Protein AF-A0A2W5YVI0-F1 (afdb_monomer_lite)

Sequence (100 aa):
MYRLHAAEVAEFQTRLEASLLRGVVSVRLTVLRGHAVECPDVASAIAYLIEEERSSRVREDAEEREMFEIQIRFNNGAKIDATFPMRAEAITFLRTFEKA

Secondary structure (DSSP, 8-state):
-----HHHHHHHHHHHHHHHS--EEEEEEEETTTEEEEESSHHHHHHHHHHHHHHHTTSTT--S---EEEEEEETTS-EEEEEESSHHHHHHHHHTTTT-

Foldseek 3Di:
DDPPPVVNVVVVVVVVVVLVPFAWQWKWKDWPPGDIDIDRALVRVLVVLVVVVVVVVVVVPPPDQIKIWIWTATPNRDIDIDIDSDSVVVNVVSVVNVVD

Radius of gyration: 19.16 Å; chains: 1; bounding box: 54×27×54 Å

pLDDT: mean 75.85, std 13.51, range [42.5, 91.44]

Structure (mmCIF, N/CA/C/O backbone):
data_AF-A0A2W5YVI0-F1
#
_entry.id   AF-A0A2W5YVI0-F1
#
loop_
_atom_site.group_PDB
_atom_site.id
_atom_site.type_symbol
_atom_site.label_atom_id
_atom_site.label_alt_id
_atom_site.label_comp_id
_atom_site.label_asym_id
_atom_site.label_entity_id
_atom_site.label_seq_id
_atom_site.pdbx_PDB_ins_code
_atom_site.Cartn_x
_atom_site.Cartn_y
_atom_site.Cartn_z
_atom_site.occupancy
_atom_site.B_iso_or_equiv
_atom_site.auth_seq_id
_atom_site.auth_comp_id
_atom_site.auth_asym_id
_atom_site.auth_atom_id
_atom_site.pdbx_PDB_model_num
ATOM 1 N N . MET A 1 1 ? -32.580 5.312 34.557 1.00 42.50 1 MET A N 1
ATOM 2 C CA . MET A 1 1 ? -32.429 6.743 34.214 1.00 42.50 1 MET A CA 1
ATOM 3 C C . MET A 1 1 ? -31.004 6.931 33.695 1.00 42.50 1 MET A C 1
ATOM 5 O O . MET A 1 1 ? -30.099 7.112 34.493 1.00 42.50 1 MET A O 1
ATOM 9 N N . TYR A 1 2 ? -30.771 6.749 32.391 1.00 51.16 2 TYR A N 1
ATOM 10 C CA . TYR A 1 2 ? -29.425 6.813 31.802 1.00 51.16 2 TYR A CA 1
ATOM 11 C C . TYR A 1 2 ? -29.099 8.262 31.425 1.00 51.16 2 TYR A C 1
ATOM 13 O O . TYR A 1 2 ? -29.469 8.725 30.350 1.00 51.16 2 TYR A O 1
ATOM 21 N N . ARG A 1 3 ? -28.434 8.997 32.322 1.00 57.62 3 ARG A N 1
ATOM 22 C CA . ARG A 1 3 ? -27.716 10.224 31.948 1.00 57.62 3 ARG A CA 1
ATOM 23 C C . ARG A 1 3 ? -26.345 9.800 31.428 1.00 57.62 3 ARG A C 1
ATOM 25 O O . ARG A 1 3 ? -25.386 9.786 32.182 1.00 57.62 3 ARG A O 1
ATOM 32 N N . LEU A 1 4 ? -26.283 9.401 30.159 1.00 60.25 4 LEU A N 1
ATOM 33 C CA . LEU A 1 4 ? -25.016 9.381 29.429 1.00 60.25 4 LEU A CA 1
ATOM 34 C C . LEU A 1 4 ? -24.502 10.821 29.418 1.00 60.25 4 LEU A C 1
ATOM 36 O O . LEU A 1 4 ? -25.182 11.712 28.897 1.00 60.25 4 LEU A O 1
ATOM 40 N N . HIS A 1 5 ? -23.368 11.078 30.069 1.00 71.44 5 HIS A N 1
ATOM 41 C CA . HIS A 1 5 ? -22.790 12.411 30.055 1.00 71.44 5 HIS A CA 1
ATOM 42 C C . HIS A 1 5 ? -22.356 12.706 28.619 1.00 71.44 5 HIS A C 1
ATOM 44 O O . HIS A 1 5 ? -21.670 11.903 27.996 1.00 71.44 5 HIS A O 1
ATOM 50 N N . ALA A 1 6 ? -22.762 13.853 28.070 1.00 72.25 6 ALA A N 1
ATOM 51 C CA . ALA A 1 6 ? -22.446 14.228 26.688 1.00 72.25 6 ALA A CA 1
ATOM 52 C C . ALA A 1 6 ? -20.936 14.135 26.374 1.00 72.25 6 ALA A C 1
ATOM 54 O O . ALA A 1 6 ? -20.562 13.834 25.246 1.00 72.25 6 ALA A O 1
ATOM 55 N N . ALA A 1 7 ? -20.084 14.319 27.389 1.00 77.31 7 ALA A N 1
ATOM 56 C CA . ALA A 1 7 ? -18.643 14.113 27.306 1.00 77.31 7 ALA A CA 1
ATOM 57 C C . ALA A 1 7 ? -18.246 12.652 27.019 1.00 77.31 7 ALA A C 1
ATOM 59 O O . ALA A 1 7 ? -17.380 12.423 26.185 1.00 77.31 7 ALA A O 1
ATOM 60 N N . GLU A 1 8 ? -18.899 11.669 27.643 1.00 77.81 8 GLU A N 1
ATOM 61 C CA . GLU A 1 8 ? -18.630 10.239 27.422 1.00 77.81 8 GLU A CA 1
ATOM 62 C C . GLU A 1 8 ? -19.085 9.799 26.024 1.00 77.81 8 GLU A C 1
ATOM 64 O O . GLU A 1 8 ? -18.419 9.002 25.369 1.00 77.81 8 GLU A O 1
ATOM 69 N N . VAL A 1 9 ? -20.199 10.357 25.536 1.00 81.19 9 VAL A N 1
ATOM 70 C CA . VAL A 1 9 ? -20.686 10.111 24.168 1.00 81.19 9 VAL A CA 1
ATOM 71 C C . VAL A 1 9 ? -19.743 10.726 23.133 1.00 81.19 9 VAL A C 1
ATOM 73 O O . VAL A 1 9 ? -19.424 10.071 22.144 1.00 81.19 9 VAL A O 1
ATOM 76 N N . ALA A 1 10 ? -19.266 11.950 23.370 1.00 80.62 10 A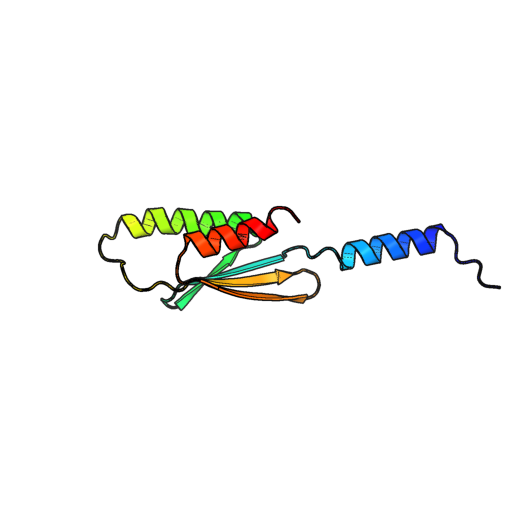LA A N 1
ATOM 77 C CA . ALA A 1 10 ? -18.303 12.612 22.494 1.00 80.62 10 ALA A CA 1
ATOM 78 C C . ALA A 1 10 ? -16.951 11.886 22.488 1.00 80.62 10 ALA A C 1
ATOM 80 O O . ALA A 1 10 ? -16.374 11.660 21.430 1.00 80.62 10 ALA A O 1
ATOM 81 N N . GLU A 1 11 ? -16.461 11.456 23.651 1.00 81.69 11 GLU A N 1
ATOM 82 C CA . GLU A 1 11 ? -15.233 10.669 23.751 1.00 81.69 11 GLU A CA 1
ATOM 83 C C . GLU A 1 11 ? -15.366 9.324 23.026 1.00 81.69 11 GLU A C 1
ATOM 85 O O . GLU A 1 11 ? -14.456 8.909 22.304 1.00 81.69 11 GLU A O 1
ATOM 90 N N . PHE A 1 12 ? -16.514 8.660 23.169 1.00 77.44 12 PHE A N 1
ATOM 91 C CA . PHE A 1 12 ? -16.808 7.437 22.437 1.00 77.44 12 PHE A CA 1
ATOM 92 C C . PHE A 1 12 ? -16.850 7.674 20.922 1.00 77.44 12 PHE A C 1
ATOM 94 O O . PHE A 1 12 ? -16.232 6.905 20.190 1.00 77.44 12 PHE A O 1
ATOM 101 N N . GLN A 1 13 ? -17.503 8.742 20.450 1.00 78.88 13 GLN A N 1
ATOM 102 C CA . GLN A 1 13 ? -17.513 9.119 19.031 1.00 78.88 13 GLN A CA 1
ATOM 103 C C . GLN A 1 13 ? -16.105 9.376 18.497 1.00 78.88 13 GLN A C 1
ATOM 105 O O . GLN A 1 13 ? -15.740 8.780 17.491 1.00 78.88 13 GLN A O 1
ATOM 110 N N . THR A 1 14 ? -15.281 10.153 19.202 1.00 79.38 14 THR A N 1
ATOM 111 C CA . THR A 1 14 ? -13.892 10.418 18.800 1.00 79.38 14 THR A CA 1
ATOM 112 C C . THR A 1 14 ? -13.073 9.132 18.709 1.00 79.38 14 THR A C 1
ATOM 114 O O . THR A 1 14 ? -12.317 8.937 17.760 1.00 79.38 14 THR A O 1
ATOM 117 N N . ARG A 1 15 ? -13.223 8.215 19.674 1.00 75.56 15 ARG A N 1
ATOM 118 C CA . ARG A 1 15 ? -12.540 6.911 19.640 1.00 75.56 15 ARG A CA 1
ATOM 119 C C . ARG A 1 15 ? -13.058 6.028 18.504 1.00 75.56 15 ARG A C 1
ATOM 121 O O . ARG A 1 15 ? -12.268 5.318 17.885 1.00 75.56 15 ARG A O 1
ATOM 128 N N . LEU A 1 16 ? -14.359 6.079 18.217 1.00 70.19 16 LEU A N 1
ATOM 129 C CA . LEU A 1 16 ? -14.972 5.350 17.111 1.00 70.19 16 LEU A CA 1
ATOM 130 C C . LEU A 1 16 ? -14.452 5.875 15.768 1.00 70.19 16 LEU A C 1
ATOM 132 O O . LEU A 1 16 ? -13.972 5.085 14.963 1.00 70.19 16 LEU A O 1
ATOM 136 N N . GLU A 1 17 ? -14.467 7.191 15.564 1.00 69.94 17 GLU A N 1
ATOM 137 C CA . GLU A 1 17 ? -13.924 7.868 14.384 1.00 69.94 17 GLU A CA 1
ATOM 138 C C . GLU A 1 17 ? -12.434 7.566 14.208 1.00 69.94 17 GLU A C 1
ATOM 140 O O . GLU A 1 17 ? -12.020 7.152 13.129 1.00 69.94 17 GLU A O 1
ATOM 145 N N . ALA A 1 18 ? -11.641 7.635 15.280 1.00 65.94 18 ALA A N 1
ATOM 146 C CA . ALA A 1 18 ? -10.230 7.256 15.254 1.00 65.94 18 ALA A CA 1
ATOM 147 C C . ALA A 1 18 ? -10.010 5.772 14.905 1.00 65.94 18 ALA A C 1
ATOM 149 O O . ALA A 1 18 ? -9.022 5.442 14.254 1.00 65.94 18 ALA A O 1
ATOM 150 N N . SER A 1 19 ? -10.923 4.873 15.295 1.00 62.03 19 SER A N 1
ATOM 151 C CA . SER A 1 19 ? -10.860 3.453 14.906 1.00 62.03 19 SER A CA 1
ATOM 152 C C . SER A 1 19 ? -11.304 3.197 13.459 1.00 62.03 19 SER A C 1
ATOM 154 O O . SER A 1 19 ? -10.884 2.218 12.835 1.00 62.03 19 SER A O 1
ATOM 156 N N . LEU A 1 20 ? -12.160 4.075 12.924 1.00 61.34 20 LEU A N 1
ATOM 157 C CA . LEU A 1 20 ? -12.652 4.035 11.548 1.00 61.34 20 LEU A CA 1
ATOM 158 C C . LEU A 1 20 ? -11.638 4.644 10.571 1.00 61.34 20 LEU A C 1
ATOM 160 O O . LEU A 1 20 ? -11.590 4.225 9.412 1.00 61.34 20 LEU A O 1
ATOM 164 N N . LEU A 1 21 ? -10.810 5.584 11.040 1.00 63.75 21 LEU A N 1
ATOM 165 C CA . LEU A 1 21 ? -9.677 6.133 10.303 1.00 63.75 21 LEU A CA 1
ATOM 166 C C . LEU A 1 21 ? -8.630 5.037 10.075 1.00 63.75 21 LEU A C 1
ATOM 168 O O . LEU A 1 21 ? -7.904 4.605 10.972 1.00 63.75 21 LEU A O 1
ATOM 172 N N . ARG A 1 22 ? -8.574 4.570 8.827 1.00 65.50 22 ARG A N 1
ATOM 173 C CA . ARG A 1 22 ? -7.638 3.547 8.361 1.00 65.50 22 ARG A CA 1
ATOM 174 C C . ARG A 1 22 ? -6.256 4.171 8.178 1.00 65.50 22 ARG A C 1
ATOM 176 O O . ARG A 1 22 ? -5.889 4.549 7.072 1.00 65.50 22 ARG A O 1
ATOM 183 N N . GLY A 1 23 ? -5.489 4.262 9.259 1.00 72.06 23 GLY A N 1
ATOM 184 C CA . GLY A 1 23 ? -4.086 4.668 9.192 1.00 72.06 23 GLY A CA 1
ATOM 185 C C . GLY A 1 23 ? -3.226 3.532 8.642 1.00 72.06 23 GLY A C 1
ATOM 186 O O . GLY A 1 23 ? -3.267 2.422 9.179 1.00 72.06 23 GLY A O 1
ATOM 187 N N . VAL A 1 24 ? -2.466 3.787 7.574 1.00 76.75 24 VAL A N 1
ATOM 188 C CA . VAL A 1 24 ? -1.474 2.835 7.046 1.00 76.75 24 VAL A CA 1
ATOM 189 C C . VAL A 1 24 ? -0.318 2.713 8.040 1.00 76.75 24 VAL A C 1
ATOM 191 O O . VAL A 1 24 ? 0.204 3.721 8.501 1.00 76.75 24 VAL A O 1
ATOM 194 N N . VAL A 1 25 ? 0.077 1.483 8.372 1.00 80.12 25 VAL A N 1
ATOM 195 C CA . VAL A 1 25 ? 1.147 1.186 9.350 1.00 80.12 25 VAL A CA 1
ATOM 196 C C . VAL A 1 25 ? 2.311 0.447 8.714 1.00 80.12 25 VAL A C 1
ATOM 198 O O . VAL A 1 25 ? 3.429 0.506 9.213 1.00 80.12 25 VAL A O 1
ATOM 201 N N . SER A 1 26 ? 2.053 -0.290 7.635 1.00 84.44 26 SER A N 1
ATOM 202 C CA . SER A 1 26 ? 3.125 -0.814 6.804 1.00 84.44 26 SER A CA 1
ATOM 203 C C . SER A 1 26 ? 2.667 -1.026 5.373 1.00 84.44 26 SER A C 1
ATOM 205 O O . SER A 1 26 ? 1.497 -1.316 5.099 1.00 84.44 26 SER A O 1
ATOM 207 N N . VAL A 1 27 ? 3.617 -0.885 4.457 1.00 85.00 27 VAL A N 1
ATOM 208 C CA . VAL A 1 27 ? 3.464 -1.228 3.048 1.00 85.00 27 VAL A CA 1
ATOM 209 C C . VAL A 1 27 ? 4.568 -2.210 2.701 1.00 85.00 27 VAL A C 1
ATOM 211 O O . VAL A 1 27 ? 5.746 -1.877 2.769 1.00 85.00 27 VAL A O 1
ATOM 214 N N . ARG A 1 28 ? 4.204 -3.432 2.332 1.00 86.31 28 ARG A N 1
ATOM 215 C CA . ARG A 1 28 ? 5.143 -4.421 1.810 1.00 86.31 28 ARG A CA 1
ATOM 216 C C . ARG A 1 28 ? 5.057 -4.429 0.294 1.00 86.31 28 ARG A C 1
ATOM 218 O O . ARG A 1 28 ? 3.986 -4.650 -0.261 1.00 86.31 28 ARG A O 1
ATOM 225 N N . LEU A 1 29 ? 6.194 -4.223 -0.348 1.00 82.00 29 LEU A N 1
ATOM 226 C CA . LEU A 1 29 ? 6.371 -4.311 -1.788 1.00 82.00 29 LEU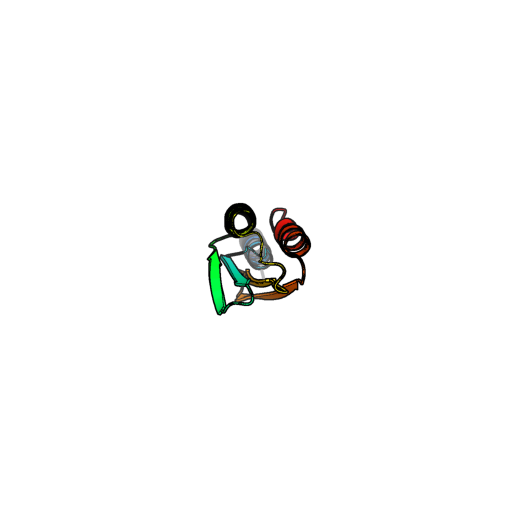 A CA 1
ATOM 227 C C . LEU A 1 29 ? 7.107 -5.608 -2.094 1.00 82.00 29 LEU A C 1
ATOM 229 O O . LEU A 1 29 ? 8.134 -5.880 -1.483 1.00 82.00 29 LEU A O 1
ATOM 233 N N . THR A 1 30 ? 6.598 -6.421 -3.009 1.00 79.25 30 THR A N 1
ATOM 234 C CA . THR A 1 30 ? 7.301 -7.600 -3.524 1.00 79.25 30 THR A CA 1
ATOM 235 C C . THR A 1 30 ? 7.379 -7.488 -5.035 1.00 79.25 30 THR A C 1
ATOM 237 O O . THR A 1 30 ? 6.363 -7.366 -5.714 1.00 79.25 30 THR A O 1
ATOM 240 N N . VAL A 1 31 ? 8.602 -7.479 -5.555 1.00 73.38 31 VAL A N 1
ATOM 241 C CA . VAL A 1 31 ? 8.864 -7.504 -6.998 1.00 73.38 31 VAL A CA 1
ATOM 242 C C . VAL A 1 31 ? 9.139 -8.957 -7.381 1.00 73.38 31 VAL A C 1
ATOM 244 O O . VAL A 1 31 ? 9.769 -9.684 -6.604 1.00 73.38 31 VAL A O 1
ATOM 247 N N . LEU A 1 32 ? 8.675 -9.405 -8.554 1.00 61.72 32 LEU A N 1
ATOM 248 C CA . LEU A 1 32 ? 8.910 -10.758 -9.085 1.00 61.72 32 LEU A CA 1
ATOM 249 C C . LEU A 1 32 ? 10.398 -11.040 -9.390 1.00 61.72 32 LEU A C 1
ATOM 251 O O . LEU A 1 32 ? 10.796 -11.177 -10.536 1.00 61.72 32 LEU A O 1
ATOM 255 N N . ARG A 1 33 ? 11.208 -11.158 -8.334 1.00 58.03 33 ARG A N 1
ATOM 256 C CA . ARG A 1 33 ? 12.499 -11.862 -8.204 1.00 58.03 33 ARG A CA 1
ATOM 257 C C . ARG A 1 33 ? 12.719 -12.341 -6.752 1.00 58.03 33 ARG A C 1
ATOM 259 O O . ARG A 1 33 ? 13.842 -12.627 -6.351 1.00 58.03 33 ARG A O 1
ATOM 266 N N . GLY A 1 34 ? 11.650 -12.401 -5.945 1.00 61.41 34 GLY A N 1
ATOM 267 C CA . GLY A 1 34 ? 11.682 -12.859 -4.549 1.00 61.41 34 GLY A CA 1
ATOM 268 C C . GLY A 1 34 ? 12.154 -11.818 -3.527 1.00 61.41 34 GLY A C 1
ATOM 269 O O . GLY A 1 34 ? 12.243 -12.133 -2.342 1.00 61.41 34 GLY A O 1
ATOM 270 N N . HIS A 1 35 ? 12.432 -10.583 -3.953 1.00 70.75 35 HIS A N 1
ATOM 271 C CA . HIS A 1 35 ? 12.782 -9.494 -3.046 1.00 70.75 35 HIS A CA 1
ATOM 272 C C . HIS A 1 35 ? 11.524 -8.774 -2.562 1.00 70.75 35 HIS A C 1
ATOM 274 O O . HIS A 1 35 ? 10.811 -8.136 -3.339 1.00 70.75 35 HIS A O 1
ATOM 280 N N . ALA A 1 36 ? 11.276 -8.888 -1.258 1.00 81.50 36 ALA A N 1
ATOM 281 C CA . ALA A 1 36 ? 10.254 -8.136 -0.554 1.00 81.50 36 ALA A CA 1
ATOM 282 C C . ALA A 1 36 ? 10.908 -7.039 0.293 1.00 81.50 36 ALA A C 1
ATOM 284 O O . ALA A 1 36 ? 11.855 -7.305 1.036 1.00 81.50 36 ALA A O 1
ATOM 285 N N . VAL A 1 37 ? 10.381 -5.823 0.203 1.00 86.25 37 VAL A N 1
ATOM 286 C CA . VAL A 1 37 ? 10.788 -4.678 1.018 1.00 86.25 37 VAL A CA 1
ATOM 287 C C . VAL A 1 37 ? 9.592 -4.218 1.832 1.00 86.25 37 VAL A C 1
ATOM 289 O O . VAL A 1 37 ? 8.484 -4.083 1.316 1.00 86.25 37 VAL A O 1
ATOM 292 N N . GLU A 1 38 ? 9.807 -4.013 3.128 1.00 89.12 38 GLU A N 1
ATOM 293 C CA . GLU A 1 38 ? 8.792 -3.493 4.037 1.00 89.12 38 GLU A CA 1
ATOM 294 C C . GLU A 1 38 ? 9.093 -2.024 4.331 1.00 89.12 38 GLU A C 1
ATOM 296 O O . GLU A 1 38 ? 10.155 -1.679 4.848 1.00 89.12 38 GLU A O 1
ATOM 301 N N . CYS A 1 39 ? 8.156 -1.162 3.957 1.00 87.31 39 CYS A N 1
ATOM 302 C CA . CYS A 1 39 ? 8.205 0.275 4.156 1.00 87.31 39 CYS A CA 1
ATOM 303 C C . CYS A 1 39 ? 7.267 0.668 5.311 1.00 87.31 39 CYS A C 1
ATOM 305 O O . CYS A 1 39 ? 6.181 0.089 5.445 1.00 87.31 39 CYS A O 1
ATOM 307 N N . PRO A 1 40 ? 7.650 1.659 6.134 1.00 85.19 40 PRO A N 1
ATOM 308 C CA . PRO A 1 40 ? 6.843 2.099 7.274 1.00 85.19 40 PRO A CA 1
ATOM 309 C C . PRO A 1 40 ? 5.578 2.861 6.855 1.00 85.19 40 PRO A C 1
ATOM 311 O O . PRO A 1 40 ? 4.598 2.886 7.592 1.00 85.19 40 PRO A O 1
ATOM 314 N N . ASP A 1 41 ? 5.579 3.463 5.668 1.00 84.62 41 ASP A N 1
ATOM 315 C CA . ASP A 1 41 ? 4.480 4.276 5.162 1.00 84.62 41 ASP A CA 1
ATOM 316 C C . ASP A 1 41 ? 4.436 4.283 3.624 1.00 84.62 41 ASP A C 1
ATOM 318 O O . ASP A 1 41 ? 5.314 3.753 2.932 1.00 84.62 41 ASP A O 1
ATOM 322 N N . VAL A 1 42 ? 3.371 4.888 3.095 1.00 86.38 42 VAL A N 1
ATOM 323 C CA . VAL A 1 42 ? 3.094 5.004 1.658 1.00 86.38 42 VAL A CA 1
ATOM 324 C C . VAL A 1 42 ? 4.146 5.847 0.933 1.00 86.38 42 VAL A C 1
ATOM 326 O O . VAL A 1 42 ? 4.555 5.483 -0.169 1.00 86.38 42 VAL A O 1
ATOM 329 N N . ALA A 1 43 ? 4.617 6.939 1.539 1.00 87.56 43 ALA A N 1
ATOM 330 C CA . ALA A 1 43 ? 5.580 7.841 0.910 1.00 87.56 43 ALA A CA 1
ATOM 331 C C . ALA A 1 43 ? 6.937 7.149 0.717 1.00 87.56 43 ALA A C 1
ATOM 333 O O . ALA A 1 43 ? 7.527 7.211 -0.362 1.00 87.56 43 ALA A O 1
ATOM 334 N N . SER A 1 44 ? 7.383 6.412 1.733 1.00 87.69 44 SER A N 1
ATOM 335 C CA . SER A 1 44 ? 8.589 5.586 1.708 1.00 87.69 44 SER A CA 1
ATOM 336 C C . SER A 1 44 ? 8.499 4.482 0.648 1.00 87.69 44 SER A C 1
ATOM 338 O O . SER A 1 44 ? 9.465 4.234 -0.071 1.00 87.69 44 SER A O 1
ATOM 340 N N . ALA A 1 45 ? 7.328 3.854 0.494 1.00 87.62 45 ALA A N 1
ATOM 341 C CA . ALA A 1 45 ? 7.089 2.852 -0.546 1.00 87.62 45 ALA A CA 1
ATOM 342 C C . ALA A 1 45 ? 7.152 3.448 -1.965 1.00 87.62 45 ALA A C 1
ATOM 344 O O . ALA A 1 45 ? 7.755 2.861 -2.864 1.00 87.62 45 ALA A O 1
ATOM 345 N N . ILE A 1 46 ? 6.571 4.633 -2.172 1.00 88.75 46 ILE A N 1
ATOM 346 C CA . ILE A 1 46 ? 6.645 5.346 -3.456 1.00 88.75 46 ILE A CA 1
ATOM 347 C C . ILE A 1 46 ? 8.092 5.748 -3.766 1.00 88.75 46 ILE A C 1
ATOM 349 O O . ILE A 1 46 ? 8.546 5.542 -4.892 1.00 88.75 46 ILE A O 1
ATOM 353 N N . ALA A 1 47 ? 8.821 6.289 -2.785 1.00 88.94 47 ALA A N 1
ATOM 354 C CA . ALA A 1 47 ? 10.226 6.654 -2.942 1.00 88.94 47 ALA A CA 1
ATOM 355 C C . ALA A 1 47 ? 11.073 5.443 -3.356 1.00 88.94 47 ALA A C 1
ATOM 357 O O . ALA A 1 47 ? 11.822 5.535 -4.327 1.00 88.94 47 ALA A O 1
ATOM 358 N N . TYR A 1 48 ? 10.869 4.294 -2.704 1.00 87.06 48 TYR A N 1
ATOM 359 C CA . TYR A 1 48 ? 11.548 3.048 -3.052 1.00 87.06 48 TYR A CA 1
ATOM 360 C C . TYR A 1 48 ? 11.301 2.631 -4.510 1.00 87.06 48 TYR A C 1
ATOM 362 O O . TYR A 1 48 ? 12.251 2.354 -5.238 1.00 87.06 48 TYR A O 1
ATOM 370 N N . LEU A 1 49 ? 10.046 2.647 -4.979 1.00 84.06 49 LEU A N 1
ATOM 371 C CA . LEU A 1 49 ? 9.727 2.300 -6.372 1.00 84.06 49 LEU A CA 1
ATOM 372 C C . LEU A 1 49 ? 10.388 3.255 -7.384 1.00 84.06 49 LEU A C 1
ATOM 374 O O . LEU A 1 49 ? 10.795 2.823 -8.464 1.00 84.06 49 LEU A O 1
ATOM 378 N N . ILE A 1 50 ? 10.512 4.542 -7.048 1.00 85.88 50 ILE A N 1
ATOM 379 C CA . ILE A 1 50 ? 11.176 5.545 -7.897 1.00 85.88 50 ILE A CA 1
ATOM 380 C C . ILE A 1 50 ? 12.702 5.349 -7.906 1.00 85.88 50 ILE A C 1
ATOM 382 O O . ILE A 1 50 ? 13.342 5.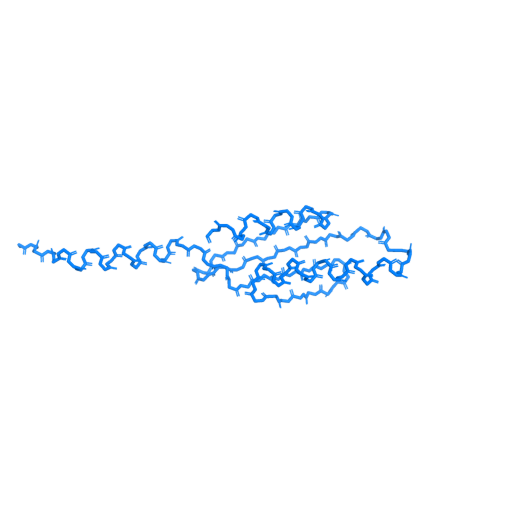511 -8.946 1.00 85.88 50 ILE A O 1
ATOM 386 N N . GLU A 1 51 ? 13.306 5.022 -6.764 1.00 82.25 51 GLU A N 1
ATOM 387 C CA . GLU A 1 51 ? 14.749 4.777 -6.658 1.00 82.25 51 GLU A CA 1
ATOM 388 C C . GLU A 1 51 ? 15.170 3.476 -7.346 1.00 82.25 51 GLU A C 1
ATOM 390 O O . GLU A 1 51 ? 16.162 3.472 -8.083 1.00 82.25 51 GLU A O 1
ATOM 395 N N . GLU A 1 52 ? 14.387 2.404 -7.190 1.00 73.69 52 GLU A N 1
ATOM 396 C CA . GLU A 1 52 ? 14.583 1.159 -7.936 1.00 73.69 52 GLU A CA 1
ATOM 397 C C . GLU A 1 52 ? 14.569 1.427 -9.442 1.00 73.69 52 GLU A C 1
ATOM 399 O O . GLU A 1 52 ? 15.466 0.977 -10.142 1.00 73.69 52 GLU A O 1
ATOM 404 N N . GLU A 1 53 ? 13.654 2.260 -9.953 1.00 69.31 53 GLU A N 1
ATOM 405 C CA . GLU A 1 53 ? 13.630 2.623 -11.376 1.00 69.31 53 GLU A CA 1
ATOM 406 C C . GLU A 1 53 ? 14.943 3.209 -11.886 1.00 69.31 53 GLU A C 1
ATOM 408 O O . GLU A 1 53 ? 15.400 2.859 -12.978 1.00 69.31 53 GLU A O 1
ATOM 413 N N . ARG A 1 54 ? 15.558 4.095 -11.102 1.00 65.56 54 ARG A N 1
ATOM 414 C CA . ARG A 1 54 ? 16.841 4.699 -11.469 1.00 65.56 54 ARG A CA 1
ATOM 415 C C . ARG A 1 54 ? 17.952 3.656 -11.505 1.00 65.56 54 ARG A C 1
ATOM 417 O O . ARG A 1 54 ? 18.801 3.726 -12.388 1.00 65.56 54 ARG A O 1
ATOM 424 N N . SER A 1 55 ? 17.918 2.689 -10.593 1.00 63.47 55 SER A N 1
ATOM 425 C CA . SER A 1 55 ? 18.899 1.604 -10.507 1.00 63.47 55 SER A CA 1
ATOM 426 C C . SER A 1 55 ? 18.701 0.540 -11.595 1.00 63.47 55 SER A C 1
ATOM 428 O O . SER A 1 55 ? 19.683 0.065 -12.168 1.00 63.47 55 SER A O 1
ATOM 430 N N . SER A 1 56 ? 17.453 0.197 -11.939 1.00 57.16 56 SER A N 1
ATOM 431 C CA . SER A 1 56 ? 17.127 -0.777 -12.989 1.00 57.16 56 SER A CA 1
ATOM 432 C C . SER A 1 56 ? 17.441 -0.245 -14.387 1.00 57.16 56 SER A C 1
ATOM 434 O O . SER A 1 56 ? 17.935 -1.000 -15.212 1.00 57.16 56 SER A O 1
ATOM 436 N N . ARG A 1 57 ? 17.223 1.053 -14.661 1.00 54.53 57 ARG A N 1
ATOM 437 C CA . ARG A 1 57 ? 17.528 1.671 -15.971 1.00 54.53 57 ARG A CA 1
ATOM 438 C C . ARG A 1 57 ? 19.011 1.641 -16.350 1.00 54.53 57 ARG A C 1
ATOM 440 O O . ARG A 1 57 ? 19.329 1.765 -17.524 1.00 54.53 57 ARG A O 1
ATOM 447 N N . VAL A 1 58 ? 19.913 1.467 -15.382 1.00 52.19 58 VAL A N 1
ATOM 448 C CA . VAL A 1 58 ? 21.352 1.261 -15.637 1.00 52.19 58 VAL A CA 1
ATOM 449 C C . VAL A 1 58 ? 21.633 -0.155 -16.172 1.00 52.19 58 VAL A C 1
ATOM 451 O O . VAL A 1 58 ? 22.703 -0.413 -16.714 1.00 52.19 58 VAL A O 1
ATOM 454 N N . ARG A 1 59 ? 20.678 -1.085 -16.048 1.00 51.22 59 ARG A N 1
ATOM 455 C CA . ARG A 1 59 ? 20.750 -2.454 -16.567 1.00 51.22 59 ARG A CA 1
ATOM 456 C C . ARG A 1 59 ? 19.755 -2.588 -17.724 1.00 51.22 59 ARG A C 1
ATOM 458 O O . ARG A 1 59 ? 18.608 -2.959 -17.509 1.00 51.22 59 ARG A O 1
ATOM 465 N N . GLU A 1 60 ? 20.202 -2.268 -18.938 1.00 43.91 60 GLU A N 1
ATOM 466 C CA . GLU A 1 60 ? 19.398 -2.186 -20.178 1.00 43.91 60 GLU A CA 1
ATOM 467 C C . GLU A 1 60 ? 18.627 -3.470 -20.587 1.00 43.91 60 GLU A C 1
ATOM 469 O O . GLU A 1 60 ? 17.858 -3.421 -21.537 1.00 43.91 60 GLU A O 1
ATOM 474 N N . ASP A 1 61 ? 18.730 -4.585 -19.852 1.00 43.91 61 ASP A N 1
ATOM 475 C CA . ASP A 1 61 ? 18.134 -5.889 -20.211 1.00 43.91 61 ASP A CA 1
ATOM 476 C C . ASP A 1 61 ? 16.922 -6.327 -19.352 1.00 43.91 61 ASP A C 1
ATOM 478 O O . ASP A 1 61 ? 16.507 -7.485 -19.391 1.00 43.91 61 ASP A O 1
ATOM 482 N N . ALA A 1 62 ? 16.339 -5.451 -18.530 1.00 49.31 62 ALA A N 1
ATOM 483 C CA . ALA A 1 62 ? 15.307 -5.840 -17.557 1.00 49.31 62 ALA A CA 1
ATOM 484 C C . ALA A 1 62 ? 13.847 -5.693 -18.051 1.00 49.31 62 ALA A C 1
ATOM 486 O O . ALA A 1 62 ? 12.977 -5.308 -17.276 1.00 49.31 62 ALA A O 1
ATOM 487 N N . GLU A 1 63 ? 13.536 -6.057 -19.301 1.00 49.72 63 GLU A N 1
ATOM 488 C CA . GLU A 1 63 ? 12.145 -6.314 -19.744 1.00 49.72 63 GLU A CA 1
ATOM 489 C C . GLU A 1 63 ? 11.613 -7.676 -19.232 1.00 49.72 63 GLU A C 1
ATOM 491 O O . GLU A 1 63 ? 10.815 -8.356 -19.881 1.00 49.72 63 GLU A O 1
ATOM 496 N N . GLU A 1 64 ? 12.039 -8.120 -18.046 1.00 53.62 64 GLU A N 1
ATOM 497 C CA . GLU A 1 64 ? 11.335 -9.203 -17.366 1.00 53.62 64 GLU A CA 1
ATOM 498 C C . GLU A 1 64 ? 10.040 -8.638 -16.791 1.00 53.62 64 GLU A C 1
ATOM 500 O O . GLU A 1 64 ? 10.013 -7.546 -16.233 1.00 53.62 64 GLU A O 1
ATOM 505 N N . ARG A 1 65 ? 8.944 -9.378 -16.971 1.00 55.31 65 ARG A N 1
ATOM 506 C CA . ARG A 1 65 ? 7.594 -9.026 -16.518 1.00 55.31 65 ARG A CA 1
ATOM 507 C C . ARG A 1 65 ? 7.554 -8.920 -14.986 1.00 55.31 65 ARG A C 1
ATOM 509 O O . ARG A 1 65 ? 7.114 -9.846 -14.310 1.00 55.31 65 ARG A O 1
ATOM 516 N N . GLU A 1 66 ? 8.033 -7.805 -14.444 1.00 67.81 66 GLU A N 1
ATOM 517 C CA . GLU A 1 66 ? 7.983 -7.469 -13.025 1.00 67.81 66 GLU A CA 1
ATOM 518 C C . GLU A 1 66 ? 6.516 -7.251 -12.638 1.00 67.81 66 GLU A C 1
ATOM 520 O O . GLU A 1 66 ? 5.927 -6.215 -12.940 1.00 67.81 66 GLU A O 1
ATOM 525 N N . MET A 1 67 ? 5.892 -8.234 -11.983 1.00 77.88 67 MET A N 1
ATOM 526 C CA . MET A 1 67 ? 4.674 -7.954 -11.223 1.00 77.88 67 MET A CA 1
ATOM 527 C C . MET A 1 67 ? 5.078 -7.307 -9.900 1.00 77.88 67 MET A C 1
ATOM 529 O O . MET A 1 67 ? 5.999 -7.767 -9.219 1.00 77.88 67 MET A O 1
ATOM 533 N N . PHE A 1 68 ? 4.371 -6.237 -9.560 1.00 83.50 68 PHE A N 1
ATOM 534 C CA . PHE A 1 68 ? 4.494 -5.495 -8.319 1.00 83.50 68 PHE A CA 1
ATOM 535 C C . PHE A 1 68 ? 3.358 -5.923 -7.405 1.00 83.50 68 PHE A C 1
ATOM 537 O O . PHE A 1 68 ? 2.204 -5.547 -7.612 1.00 83.50 68 PHE A O 1
ATOM 544 N N . GLU A 1 69 ? 3.680 -6.722 -6.403 1.00 88.62 69 GLU A N 1
ATOM 545 C CA . GLU A 1 69 ? 2.756 -7.080 -5.340 1.00 88.62 69 GLU A CA 1
ATOM 546 C C . GLU A 1 69 ? 2.879 -6.058 -4.209 1.00 88.62 69 GLU A C 1
ATOM 548 O O . GLU A 1 69 ? 3.968 -5.779 -3.706 1.00 88.62 69 GLU A O 1
ATOM 553 N N . ILE A 1 70 ? 1.750 -5.482 -3.813 1.00 89.50 70 ILE A N 1
ATOM 554 C CA . ILE A 1 70 ? 1.646 -4.476 -2.765 1.00 89.50 70 ILE A CA 1
ATOM 555 C C . ILE A 1 70 ? 0.698 -5.004 -1.700 1.00 89.50 70 ILE A C 1
ATOM 557 O O . ILE A 1 70 ? -0.472 -5.267 -1.973 1.00 89.50 70 ILE A O 1
ATOM 561 N N . GLN A 1 71 ? 1.190 -5.094 -0.471 1.00 91.44 71 GLN A N 1
ATOM 562 C CA . GLN A 1 71 ? 0.371 -5.340 0.706 1.00 91.44 71 GLN A CA 1
ATOM 563 C C . GLN A 1 71 ? 0.384 -4.105 1.603 1.00 91.44 71 GLN A C 1
ATOM 565 O O . GLN A 1 71 ? 1.435 -3.706 2.095 1.00 91.44 71 GLN A O 1
ATOM 570 N N . ILE A 1 72 ? -0.786 -3.526 1.857 1.00 89.12 72 ILE A N 1
ATOM 571 C CA . ILE A 1 72 ? -0.965 -2.408 2.789 1.00 89.12 72 ILE A CA 1
ATOM 572 C C . ILE A 1 72 ? -1.613 -2.945 4.056 1.00 89.12 72 ILE A C 1
ATOM 574 O O . ILE A 1 72 ? -2.684 -3.551 3.991 1.00 89.12 72 ILE A O 1
ATOM 578 N N . ARG A 1 73 ? -0.987 -2.709 5.209 1.00 89.00 73 ARG A N 1
ATOM 579 C CA . ARG A 1 73 ? -1.533 -3.048 6.524 1.00 89.00 73 ARG A CA 1
ATOM 580 C C . ARG A 1 73 ? -1.974 -1.785 7.250 1.00 89.00 73 ARG A C 1
ATOM 582 O O . ARG A 1 73 ? -1.216 -0.822 7.349 1.00 89.00 73 ARG A O 1
ATOM 589 N N . PHE A 1 74 ? -3.185 -1.821 7.789 1.00 85.69 74 PHE A N 1
ATOM 590 C CA . PHE A 1 74 ? -3.766 -0.735 8.567 1.00 85.69 74 PHE A CA 1
ATOM 591 C C . PHE A 1 74 ? -3.684 -1.008 10.072 1.00 85.69 74 PHE A C 1
ATOM 593 O O . PHE A 1 74 ? -3.559 -2.150 10.518 1.00 85.69 74 PHE A O 1
ATOM 600 N N . ASN A 1 75 ? -3.791 0.057 10.862 1.00 81.75 75 ASN A N 1
ATOM 601 C CA . ASN A 1 75 ? -3.714 0.037 12.327 1.00 81.75 75 ASN A CA 1
ATOM 602 C C . ASN A 1 75 ? -4.840 -0.762 12.989 1.00 81.75 75 ASN A C 1
ATOM 604 O O . ASN A 1 75 ? -4.667 -1.287 14.084 1.00 81.75 75 ASN A O 1
ATOM 608 N N . ASN A 1 76 ? -5.968 -0.904 12.304 1.00 78.00 76 ASN A N 1
ATOM 609 C CA . ASN A 1 76 ? -7.101 -1.712 12.735 1.00 78.00 76 ASN A CA 1
ATOM 610 C C . ASN A 1 76 ? -6.984 -3.198 12.336 1.00 78.00 76 ASN A C 1
ATOM 612 O O . ASN A 1 76 ? -7.950 -3.946 12.469 1.00 78.00 76 ASN A O 1
ATOM 616 N N . GLY A 1 77 ? -5.828 -3.631 11.821 1.00 80.69 77 GLY A N 1
ATOM 617 C CA . GLY A 1 77 ? -5.586 -5.012 11.400 1.00 80.69 77 GLY A CA 1
ATOM 618 C C . GLY A 1 77 ? -6.148 -5.363 10.020 1.00 80.69 77 GLY A C 1
ATOM 619 O O . GLY A 1 77 ? -5.931 -6.480 9.550 1.00 80.69 77 GLY A O 1
ATOM 620 N N . ALA A 1 78 ? -6.827 -4.431 9.339 1.00 84.81 78 ALA A N 1
ATOM 621 C CA . ALA A 1 78 ? -7.211 -4.625 7.948 1.00 84.81 78 ALA A CA 1
ATOM 622 C C . ALA A 1 78 ? -5.968 -4.699 7.050 1.00 84.81 78 ALA A C 1
ATOM 624 O O . ALA A 1 78 ? -4.932 -4.085 7.325 1.00 84.81 78 ALA A O 1
ATOM 625 N N . LYS A 1 79 ? -6.096 -5.427 5.940 1.00 89.81 79 LYS A N 1
ATOM 626 C CA . LYS A 1 79 ? -5.076 -5.479 4.897 1.00 89.81 79 LYS A CA 1
ATOM 627 C C . LYS A 1 79 ? -5.690 -5.355 3.511 1.00 89.81 79 LYS A C 1
ATOM 629 O O . LYS A 1 79 ? -6.813 -5.807 3.291 1.00 89.81 79 LYS A O 1
ATOM 634 N N . ILE A 1 80 ? -4.937 -4.763 2.595 1.00 89.50 80 ILE A N 1
ATOM 635 C CA . ILE A 1 80 ? -5.215 -4.785 1.159 1.00 89.50 80 ILE A CA 1
ATOM 636 C C . ILE A 1 80 ? -4.035 -5.462 0.483 1.00 89.50 80 ILE A C 1
ATOM 638 O O . ILE A 1 80 ? -2.897 -5.090 0.743 1.00 89.50 80 ILE A O 1
ATOM 642 N N . ASP A 1 81 ? -4.329 -6.430 -0.377 1.00 91.31 81 ASP A N 1
ATOM 643 C CA . ASP A 1 81 ? -3.363 -7.084 -1.250 1.00 91.31 81 ASP A CA 1
ATOM 644 C C . ASP A 1 81 ? -3.712 -6.691 -2.696 1.00 91.31 81 ASP A C 1
ATOM 646 O O . ASP A 1 81 ? -4.869 -6.810 -3.108 1.00 91.31 81 ASP A O 1
ATOM 650 N N . ALA A 1 82 ? -2.742 -6.176 -3.448 1.00 88.56 82 ALA A N 1
ATOM 651 C CA . ALA A 1 82 ? -2.916 -5.741 -4.829 1.00 88.56 82 ALA A CA 1
ATOM 652 C C . ALA A 1 82 ? -1.703 -6.135 -5.677 1.00 88.56 82 ALA A C 1
ATOM 654 O O . ALA A 1 82 ? -0.573 -6.118 -5.196 1.00 88.56 82 ALA A O 1
ATOM 655 N N . THR A 1 83 ? -1.933 -6.460 -6.946 1.00 89.25 83 THR A N 1
ATOM 656 C CA . THR A 1 83 ? -0.876 -6.863 -7.879 1.00 89.25 83 THR A CA 1
ATOM 657 C C . THR A 1 83 ? -0.992 -6.043 -9.149 1.00 89.25 83 THR A C 1
ATOM 659 O O . THR A 1 83 ? -2.072 -5.962 -9.734 1.00 89.25 83 THR A O 1
ATOM 662 N N . PHE A 1 84 ? 0.120 -5.459 -9.586 1.00 87.00 84 PHE A N 1
ATOM 663 C CA . PHE A 1 84 ? 0.175 -4.608 -10.769 1.00 87.00 84 PHE A CA 1
ATOM 664 C C . PHE A 1 84 ? 1.245 -5.103 -11.741 1.00 87.00 84 PHE A C 1
ATOM 666 O O . PHE A 1 84 ? 2.358 -5.402 -11.312 1.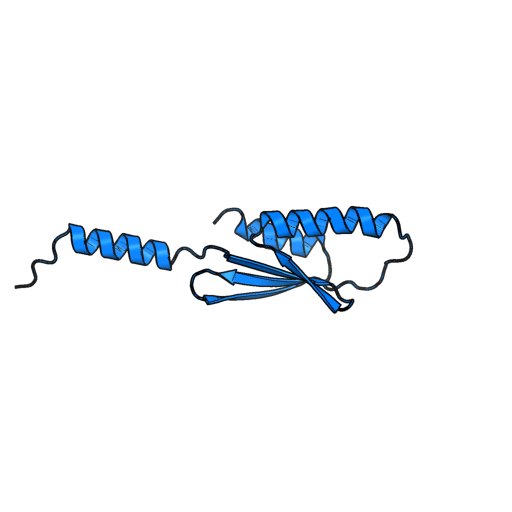00 87.00 84 PHE A O 1
ATOM 673 N N . PRO A 1 85 ? 0.958 -5.167 -13.049 1.00 82.62 85 PRO A N 1
ATOM 674 C CA . PRO A 1 85 ? 1.959 -5.494 -14.062 1.00 82.62 85 PRO A CA 1
ATOM 675 C C . PRO A 1 85 ? 2.888 -4.312 -14.370 1.00 82.62 85 PRO A C 1
ATOM 677 O O . PRO A 1 85 ? 3.925 -4.495 -14.998 1.00 82.62 85 PRO A O 1
ATOM 680 N N . MET A 1 86 ? 2.504 -3.092 -13.977 1.00 83.69 86 MET A N 1
ATOM 681 C CA . MET A 1 86 ? 3.263 -1.875 -14.239 1.00 83.69 86 MET A CA 1
ATOM 682 C C . MET A 1 86 ? 3.525 -1.099 -12.954 1.00 83.69 86 MET A C 1
ATOM 684 O O . MET A 1 86 ? 2.618 -0.808 -12.172 1.00 83.69 86 MET A O 1
ATOM 688 N N . ARG A 1 87 ? 4.771 -0.651 -12.791 1.00 83.69 87 ARG A N 1
ATOM 689 C CA . ARG A 1 87 ? 5.190 0.186 -11.661 1.00 83.69 87 ARG A CA 1
ATOM 690 C C . ARG A 1 87 ? 4.380 1.479 -11.542 1.00 83.69 87 ARG A C 1
ATOM 692 O O . ARG A 1 87 ? 4.037 1.895 -10.440 1.00 83.69 87 ARG A O 1
ATOM 699 N N . ALA A 1 88 ? 4.056 2.111 -12.671 1.00 85.56 88 ALA A N 1
ATOM 700 C CA . ALA A 1 88 ? 3.282 3.354 -12.702 1.00 85.56 88 ALA A CA 1
ATOM 701 C C . ALA A 1 88 ? 1.862 3.181 -12.128 1.00 85.56 88 ALA A C 1
ATOM 703 O O . ALA A 1 88 ? 1.353 4.078 -11.450 1.00 85.56 88 ALA A O 1
ATOM 704 N N . GLU A 1 89 ? 1.244 2.019 -12.351 1.00 87.69 89 GLU A N 1
ATOM 705 C CA . GLU A 1 89 ? -0.062 1.674 -11.780 1.00 87.69 89 GLU A CA 1
ATOM 706 C C . GLU A 1 89 ? 0.052 1.440 -10.272 1.00 87.69 89 GLU A C 1
ATOM 708 O O . GLU A 1 89 ? -0.728 2.002 -9.507 1.00 87.69 89 GLU A O 1
ATOM 713 N N . ALA A 1 90 ? 1.087 0.714 -9.838 1.00 88.31 90 ALA A N 1
ATOM 714 C CA . ALA A 1 90 ? 1.426 0.524 -8.428 1.00 88.31 90 ALA A CA 1
ATOM 715 C C . ALA A 1 90 ? 1.621 1.860 -7.680 1.00 88.31 90 ALA A C 1
ATOM 717 O O . ALA A 1 90 ? 1.048 2.065 -6.609 1.00 88.31 90 ALA A O 1
ATOM 718 N N . ILE A 1 91 ? 2.369 2.808 -8.257 1.00 89.00 91 ILE A N 1
ATOM 719 C CA . ILE A 1 91 ? 2.558 4.152 -7.681 1.00 89.00 91 ILE A CA 1
ATOM 720 C C . ILE A 1 91 ? 1.233 4.921 -7.641 1.00 89.00 91 ILE A C 1
ATOM 722 O O . ILE A 1 91 ? 0.915 5.551 -6.633 1.00 89.00 91 ILE A O 1
ATOM 726 N N . THR A 1 92 ? 0.446 4.872 -8.719 1.00 89.81 92 THR A N 1
ATOM 727 C CA . THR A 1 92 ? -0.874 5.522 -8.770 1.00 89.81 92 THR A CA 1
ATOM 728 C C . THR A 1 92 ? -1.800 4.983 -7.684 1.00 89.81 92 THR A C 1
ATOM 730 O O . THR A 1 92 ? -2.458 5.768 -7.004 1.00 89.81 92 THR A O 1
ATOM 733 N N . PHE A 1 93 ? -1.804 3.666 -7.474 1.00 89.44 93 PHE A N 1
ATOM 734 C CA . PHE A 1 93 ? -2.550 3.018 -6.404 1.00 89.44 93 PHE A CA 1
ATOM 735 C C . PHE A 1 93 ? -2.090 3.493 -5.021 1.00 89.44 93 PHE A C 1
ATOM 737 O O . PHE A 1 93 ? -2.922 3.931 -4.228 1.00 89.44 93 PHE A O 1
ATOM 744 N N . LEU A 1 94 ? -0.782 3.491 -4.744 1.00 88.94 94 LEU A N 1
ATOM 745 C CA . LEU A 1 94 ? -0.235 3.962 -3.466 1.00 88.94 94 LEU A CA 1
ATOM 746 C C . LEU A 1 94 ? -0.627 5.417 -3.171 1.00 88.94 94 LEU A C 1
ATOM 748 O O . LEU A 1 94 ? -1.066 5.719 -2.065 1.00 88.94 94 LEU A O 1
ATOM 752 N N . ARG A 1 95 ? -0.589 6.302 -4.174 1.00 89.88 95 ARG A N 1
ATOM 753 C CA . ARG A 1 95 ? -0.999 7.712 -4.030 1.00 89.88 95 ARG A CA 1
ATOM 754 C C . ARG A 1 95 ? -2.456 7.90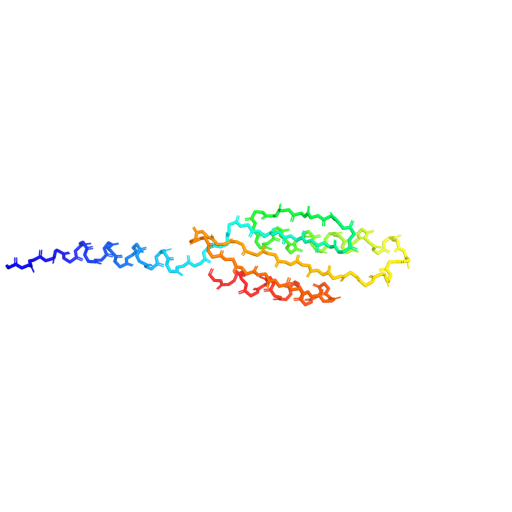1 -3.610 1.00 89.88 95 ARG A C 1
ATOM 756 O O . ARG A 1 95 ? -2.792 8.947 -3.058 1.00 89.88 95 ARG A O 1
ATOM 763 N N . THR A 1 96 ? -3.329 6.913 -3.824 1.00 87.00 96 THR A N 1
ATOM 764 C CA . THR A 1 96 ? -4.714 6.985 -3.321 1.00 87.00 96 THR A CA 1
ATOM 765 C C . THR A 1 96 ? -4.789 6.982 -1.789 1.00 87.00 96 THR A C 1
ATOM 767 O O . THR A 1 96 ? -5.778 7.454 -1.236 1.00 87.00 96 THR A O 1
ATOM 770 N N . PHE A 1 97 ? -3.726 6.535 -1.108 1.00 83.31 97 PHE A N 1
ATOM 771 C CA . PHE A 1 97 ? -3.623 6.471 0.351 1.00 83.31 97 PHE A CA 1
ATOM 772 C C . PHE A 1 97 ? -2.83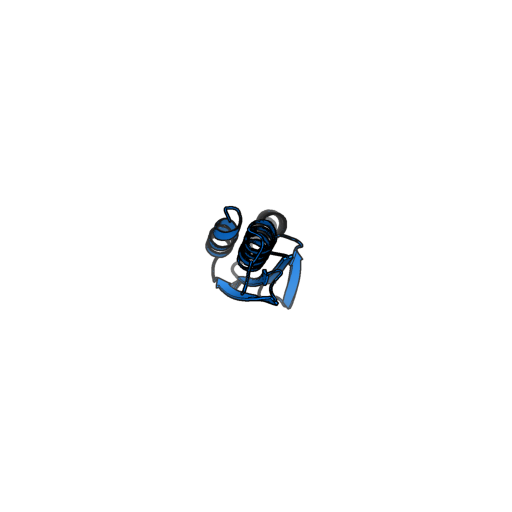4 7.636 0.976 1.00 83.31 97 PHE A C 1
ATOM 774 O O . PHE A 1 97 ? -2.807 7.743 2.194 1.00 83.31 97 PHE A O 1
ATOM 781 N N . GLU A 1 98 ? -2.224 8.531 0.186 1.00 74.50 98 GLU A N 1
ATOM 782 C CA . GLU A 1 98 ? -1.552 9.743 0.708 1.00 74.50 98 GLU A CA 1
ATOM 783 C C . GLU A 1 98 ? -2.541 10.837 1.155 1.00 74.50 98 GLU A C 1
ATOM 785 O O . GLU A 1 98 ? -2.152 11.783 1.835 1.00 74.50 98 GLU A O 1
ATOM 790 N N . LYS A 1 99 ? -3.813 10.744 0.742 1.00 53.81 99 LYS A N 1
ATOM 791 C CA . LYS A 1 99 ? -4.849 11.770 0.970 1.00 53.81 99 LYS A CA 1
ATOM 792 C C . LYS A 1 99 ? -5.932 11.376 1.987 1.00 53.81 99 LYS A C 1
ATOM 794 O O . LYS A 1 99 ? -6.959 12.052 2.030 1.00 53.81 99 LYS A O 1
ATOM 799 N N . ALA A 1 100 ? -5.741 10.297 2.744 1.00 45.94 100 ALA A N 1
ATOM 800 C CA . ALA A 1 100 ? -6.706 9.826 3.742 1.00 45.94 100 ALA A CA 1
ATOM 801 C C . ALA A 1 100 ? -6.379 10.341 5.148 1.00 45.94 100 ALA A C 1
ATOM 803 O O . ALA A 1 100 ? -5.185 10.309 5.518 1.00 45.94 100 ALA A O 1
#